Protein AF-A0A6V7HQA9-F1 (afdb_monomer)

Mean predicted aligned error: 3.94 Å

Foldseek 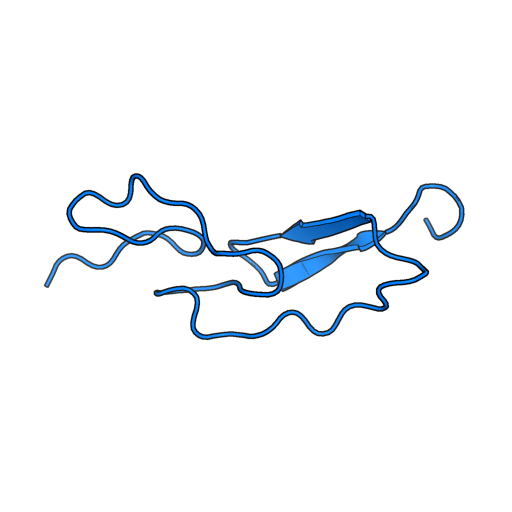3Di:
DDWAAKQADDPVRPDGADFQFIDTVSPHGQPDDPVQFPGADRHPSHGHGDPVND

Structure (mmCIF, N/CA/C/O backbone):
data_AF-A0A6V7HQA9-F1
#
_entry.id   AF-A0A6V7HQA9-F1
#
loop_
_atom_site.group_PDB
_atom_site.id
_atom_site.type_symbol
_atom_site.label_atom_id
_atom_site.label_alt_id
_atom_site.label_comp_id
_atom_site.label_asym_id
_atom_site.label_entity_id
_atom_site.label_seq_id
_atom_site.pdbx_PDB_ins_code
_atom_site.Cartn_x
_atom_site.Cartn_y
_atom_site.Cartn_z
_atom_site.occupancy
_atom_site.B_iso_or_equiv
_atom_site.auth_seq_id
_atom_site.auth_comp_id
_atom_site.auth_asym_id
_atom_site.auth_atom_id
_atom_site.pdbx_PDB_model_num
ATOM 1 N N . THR A 1 1 ? -15.407 -3.281 17.717 1.00 63.94 1 THR A N 1
ATOM 2 C CA . THR A 1 1 ? -14.220 -2.576 17.201 1.00 63.94 1 THR A CA 1
ATOM 3 C C . THR A 1 1 ? -14.505 -2.234 15.757 1.00 63.94 1 THR A C 1
ATOM 5 O O . THR A 1 1 ? -14.856 -3.134 15.008 1.00 63.94 1 THR A O 1
ATOM 8 N N . CYS A 1 2 ? -14.488 -0.955 15.379 1.00 74.81 2 CYS A N 1
ATOM 9 C CA . CYS A 1 2 ? -14.489 -0.610 13.957 1.00 74.81 2 CYS A CA 1
ATOM 10 C C . CYS A 1 2 ? -13.053 -0.739 13.462 1.00 74.81 2 CYS A C 1
ATOM 12 O O . CYS A 1 2 ? -12.157 -0.138 14.047 1.00 74.81 2 CYS A O 1
ATOM 14 N N . THR A 1 3 ? -12.847 -1.548 12.433 1.00 81.38 3 THR A N 1
ATOM 15 C CA . THR A 1 3 ? -11.591 -1.630 11.690 1.00 81.38 3 THR A CA 1
ATOM 16 C C . THR A 1 3 ? -11.777 -0.933 10.353 1.00 81.38 3 THR A C 1
ATOM 18 O O . THR A 1 3 ? -12.852 -0.995 9.751 1.00 81.38 3 THR A O 1
ATOM 21 N N . CYS A 1 4 ? -10.738 -0.241 9.899 1.00 91.06 4 CYS A N 1
ATOM 22 C CA . CYS A 1 4 ? -10.759 0.406 8.598 1.00 91.06 4 CYS A CA 1
ATOM 23 C C . CYS A 1 4 ? -10.802 -0.623 7.468 1.00 91.06 4 CYS A C 1
ATOM 25 O O . CYS A 1 4 ? -10.356 -1.766 7.621 1.00 91.06 4 CYS A O 1
ATOM 27 N N . ALA A 1 5 ? -11.342 -0.210 6.319 1.00 92.25 5 ALA A N 1
ATOM 28 C CA . ALA A 1 5 ? -11.222 -0.992 5.096 1.00 92.25 5 ALA A CA 1
ATOM 29 C C . ALA A 1 5 ? -9.738 -1.195 4.749 1.00 92.25 5 ALA A C 1
ATOM 31 O O . ALA A 1 5 ? -8.901 -0.346 5.062 1.00 92.25 5 ALA A O 1
ATOM 32 N N . ALA A 1 6 ? -9.413 -2.310 4.094 1.00 93.88 6 ALA A N 1
ATOM 33 C CA . ALA A 1 6 ? -8.052 -2.573 3.643 1.00 93.88 6 ALA A CA 1
ATOM 34 C C . ALA A 1 6 ? -7.523 -1.401 2.797 1.00 93.88 6 ALA A C 1
ATOM 36 O O . ALA A 1 6 ? -8.235 -0.863 1.946 1.00 93.88 6 ALA A O 1
ATOM 37 N N . GLY A 1 7 ? -6.283 -0.992 3.054 1.00 95.06 7 GLY A N 1
ATOM 38 C CA . GLY A 1 7 ? -5.683 0.178 2.421 1.00 95.06 7 GLY A CA 1
ATOM 39 C C . GLY A 1 7 ? -5.864 1.494 3.174 1.00 95.06 7 GLY A C 1
ATOM 40 O O . GLY A 1 7 ? -5.329 2.504 2.716 1.00 95.06 7 GLY A O 1
ATOM 41 N N . TYR A 1 8 ? -6.586 1.506 4.299 1.00 94.62 8 TYR A N 1
ATOM 42 C CA . TYR A 1 8 ? -6.844 2.714 5.080 1.00 94.62 8 TYR A CA 1
ATOM 43 C C . TYR A 1 8 ? -6.536 2.539 6.569 1.00 94.62 8 TYR A C 1
ATOM 45 O O . TYR A 1 8 ? -6.746 1.468 7.136 1.00 94.62 8 TYR A O 1
ATOM 53 N N . ILE A 1 9 ? -6.078 3.623 7.194 1.00 92.50 9 ILE A N 1
ATOM 54 C CA . ILE A 1 9 ? -5.737 3.758 8.614 1.00 92.50 9 ILE A CA 1
ATOM 55 C C . ILE A 1 9 ? -6.182 5.127 9.160 1.00 92.50 9 ILE A C 1
ATOM 57 O O . ILE A 1 9 ? -6.736 5.965 8.442 1.00 92.50 9 ILE A O 1
ATOM 61 N N . GLY A 1 10 ? -5.946 5.342 10.455 1.00 90.69 10 GLY A N 1
ATOM 62 C CA . 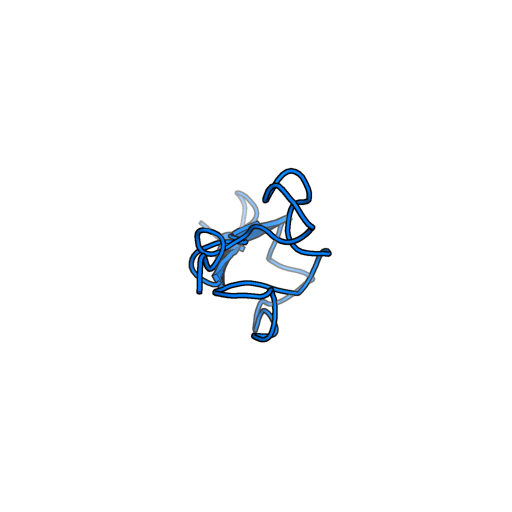GLY A 1 10 ? -6.307 6.559 11.180 1.00 90.69 10 GLY A CA 1
ATOM 63 C C . GLY A 1 10 ? -7.648 6.438 11.904 1.00 90.69 10 GLY A C 1
ATOM 64 O O . GLY A 1 10 ? -8.423 5.513 11.666 1.00 90.69 10 GLY A O 1
ATOM 65 N N . GLU A 1 11 ? -7.932 7.388 12.798 1.00 88.50 11 GLU A N 1
ATOM 66 C CA . GLU A 1 11 ? -9.119 7.351 13.671 1.00 88.50 11 GLU A CA 1
ATOM 67 C C . GLU A 1 11 ? -10.448 7.282 12.894 1.00 88.50 11 GLU A C 1
ATOM 69 O O . GLU A 1 11 ? -11.399 6.638 13.341 1.00 88.50 11 GLU A O 1
ATOM 74 N N . HIS A 1 12 ? -10.508 7.899 11.707 1.00 90.19 12 HIS A N 1
ATOM 75 C CA . HIS A 1 12 ? -11.678 7.851 10.825 1.00 90.19 12 HIS A CA 1
ATOM 76 C C . HIS A 1 12 ? -11.376 7.240 9.450 1.00 90.19 12 HIS A C 1
ATOM 78 O O . HIS A 1 12 ? -12.097 7.506 8.490 1.00 90.19 12 HIS A O 1
ATOM 84 N N . CYS A 1 13 ? -10.327 6.417 9.335 1.00 91.81 13 CYS A N 1
ATOM 85 C CA . CYS A 1 13 ? -9.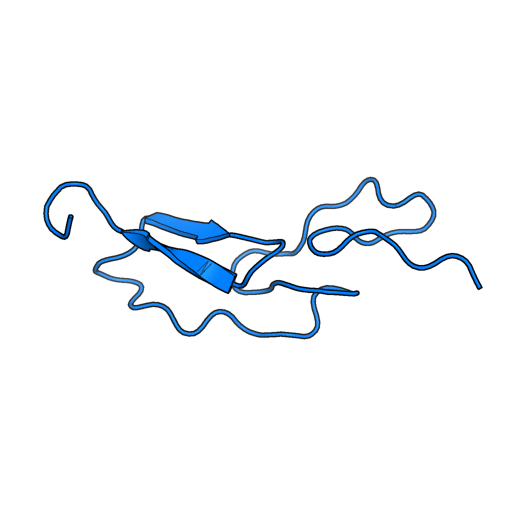955 5.747 8.081 1.00 91.81 13 CYS A CA 1
ATOM 86 C C . CYS A 1 13 ? -9.681 6.712 6.913 1.00 91.81 13 CYS A C 1
ATOM 88 O O . CYS A 1 13 ? -9.901 6.373 5.749 1.00 91.81 13 CYS A O 1
ATOM 90 N N . GLN A 1 14 ? -9.242 7.936 7.220 1.00 92.25 14 GLN A N 1
ATOM 91 C CA . GLN A 1 14 ? -8.966 8.966 6.216 1.00 92.25 14 GLN A CA 1
ATOM 92 C C . GLN A 1 14 ? -7.571 8.844 5.593 1.00 92.25 14 GLN A C 1
ATOM 94 O O . GLN A 1 14 ? -7.312 9.413 4.532 1.00 92.25 14 GLN A O 1
ATOM 99 N N . GLU A 1 15 ? -6.663 8.131 6.254 1.00 93.19 15 GLU A N 1
ATOM 100 C CA . GLU A 1 15 ? -5.283 7.985 5.812 1.00 93.19 15 GLU A CA 1
ATOM 101 C C . GLU A 1 15 ? -5.154 6.726 4.969 1.00 93.19 15 GLU A C 1
ATOM 103 O O . GLU A 1 15 ? -5.634 5.660 5.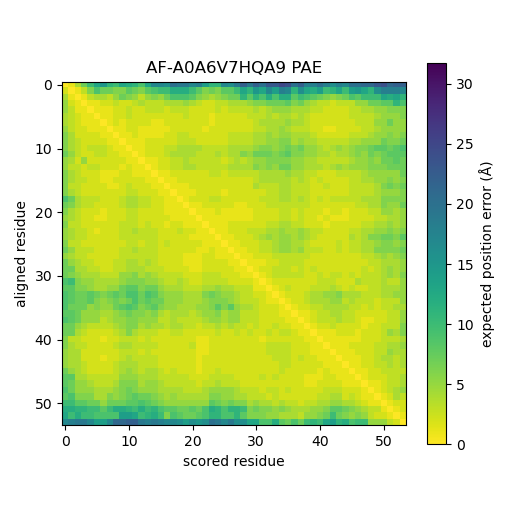342 1.00 93.19 15 GLU A O 1
ATOM 108 N N . ARG A 1 16 ? -4.511 6.848 3.809 1.00 92.69 16 ARG A N 1
ATOM 109 C CA . ARG A 1 16 ? -4.141 5.689 2.994 1.00 92.69 16 ARG A CA 1
ATOM 110 C C . ARG A 1 16 ? -2.923 5.002 3.588 1.00 92.69 16 ARG A C 1
ATOM 112 O O . ARG A 1 16 ? -2.130 5.646 4.277 1.00 92.69 16 ARG A O 1
ATOM 119 N N . CYS A 1 17 ? -2.739 3.730 3.252 1.00 93.88 17 CYS A N 1
ATOM 120 C CA . CYS A 1 17 ? -1.507 3.049 3.607 1.00 93.88 17 CYS A CA 1
ATOM 121 C C . CYS A 1 17 ? -0.271 3.798 3.098 1.00 93.88 17 CYS A C 1
ATOM 123 O O . CYS A 1 17 ? -0.279 4.319 1.976 1.00 93.88 17 CYS A O 1
ATOM 125 N N . PRO A 1 18 ? 0.802 3.847 3.907 1.00 92.50 18 PRO A N 1
ATOM 126 C CA . PRO A 1 18 ? 2.094 4.315 3.436 1.00 92.50 18 PRO A CA 1
ATOM 127 C C . PRO A 1 18 ? 2.546 3.509 2.215 1.00 92.50 18 PRO A C 1
ATOM 129 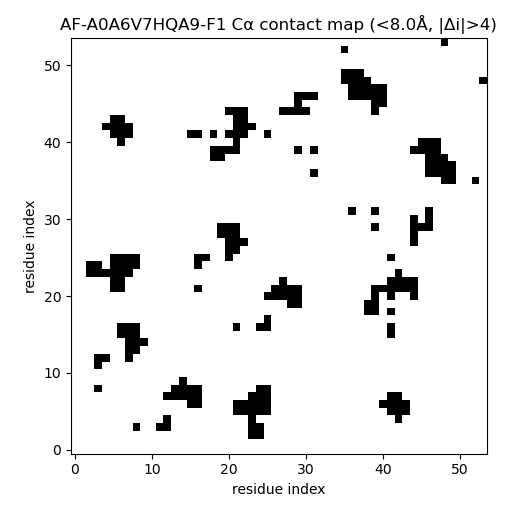O O . PRO A 1 18 ? 2.245 2.320 2.098 1.00 92.50 18 PRO A O 1
ATOM 132 N N . LYS A 1 19 ? 3.310 4.143 1.318 1.00 90.00 19 LYS A N 1
ATOM 133 C CA . LYS A 1 19 ? 3.894 3.444 0.165 1.00 90.00 19 LYS A CA 1
ATOM 134 C C . LYS A 1 19 ? 4.688 2.219 0.622 1.00 90.00 19 LYS A C 1
ATOM 136 O O . LYS A 1 19 ? 5.469 2.308 1.566 1.00 90.00 19 LYS A O 1
ATOM 141 N N . GLY A 1 20 ? 4.489 1.108 -0.082 1.00 91.38 20 GLY A N 1
ATOM 142 C CA . GLY A 1 20 ? 5.100 -0.180 0.244 1.00 91.38 20 GLY A CA 1
ATOM 143 C C . GLY A 1 20 ? 4.301 -1.020 1.242 1.00 91.38 20 GLY A C 1
ATOM 144 O O . GLY A 1 20 ? 4.724 -2.134 1.532 1.00 91.38 20 GLY A O 1
ATOM 145 N N . PHE A 1 21 ? 3.154 -0.536 1.735 1.00 94.31 21 PHE A N 1
ATOM 146 C CA . PHE A 1 21 ? 2.284 -1.280 2.643 1.00 94.31 21 PHE A CA 1
ATOM 147 C C . PHE A 1 21 ? 0.858 -1.413 2.109 1.00 94.31 21 PHE A C 1
ATOM 149 O O . PHE A 1 21 ? 0.342 -0.52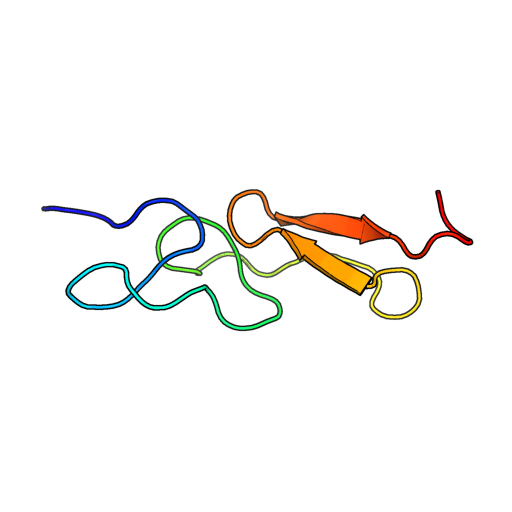0 1.437 1.00 94.31 21 PHE A O 1
ATOM 156 N N . PHE A 1 22 ? 0.202 -2.517 2.459 1.00 95.88 22 PHE A N 1
ATOM 157 C CA . PHE A 1 22 ? -1.164 -2.810 2.053 1.00 95.88 22 PHE A CA 1
ATOM 158 C C . PHE A 1 22 ? -1.947 -3.611 3.106 1.00 95.88 22 PHE A C 1
ATOM 160 O O . PHE A 1 22 ? -1.423 -4.039 4.141 1.00 95.88 22 PHE A O 1
ATOM 167 N N . GLY A 1 23 ? -3.233 -3.819 2.828 1.00 94.50 23 GLY A N 1
ATOM 168 C CA . GLY A 1 23 ? -4.122 -4.671 3.612 1.00 94.50 23 GLY A CA 1
ATOM 169 C C . GLY A 1 23 ? -4.766 -3.958 4.801 1.00 94.50 23 GLY A C 1
ATOM 170 O O . GLY A 1 23 ? -4.801 -2.728 4.875 1.00 94.50 23 GLY A O 1
ATOM 171 N N . HIS A 1 24 ? -5.328 -4.732 5.732 1.00 93.19 24 HIS A N 1
ATOM 172 C CA . HIS A 1 24 ? -5.887 -4.176 6.966 1.00 93.19 24 HIS A CA 1
ATOM 173 C C . HIS A 1 24 ? -4.781 -3.638 7.875 1.00 93.19 24 HIS A C 1
ATOM 175 O O . HIS A 1 24 ? -3.742 -4.280 8.064 1.00 93.19 24 HIS A O 1
ATOM 181 N N . ASP A 1 25 ? -5.016 -2.436 8.401 1.00 89.94 25 ASP A N 1
ATOM 182 C CA . ASP A 1 25 ? -4.081 -1.689 9.246 1.00 89.94 25 ASP A CA 1
ATOM 183 C C . ASP A 1 25 ? -2.698 -1.449 8.605 1.00 89.94 25 ASP A C 1
ATOM 185 O O . ASP A 1 25 ? -1.743 -1.113 9.300 1.00 89.94 25 ASP A O 1
ATOM 189 N N . CYS A 1 26 ? -2.577 -1.613 7.279 1.00 92.75 26 CYS A N 1
ATOM 190 C CA . CYS A 1 26 ? -1.329 -1.439 6.526 1.00 92.75 26 CYS A CA 1
ATOM 191 C C . CYS A 1 26 ? -0.162 -2.277 7.067 1.00 92.75 26 CYS A C 1
ATOM 193 O O . CYS A 1 26 ? 0.986 -1.838 7.084 1.00 92.75 26 CYS A O 1
ATOM 195 N N . THR A 1 27 ? -0.462 -3.483 7.547 1.00 93.69 27 THR A N 1
ATOM 196 C CA . THR A 1 27 ? 0.525 -4.366 8.185 1.00 93.69 27 THR A CA 1
ATOM 197 C C . THR A 1 27 ? 1.272 -5.258 7.196 1.00 93.69 27 THR A C 1
ATOM 199 O O . THR A 1 27 ? 2.293 -5.843 7.556 1.00 93.69 27 THR A O 1
ATOM 202 N N . GLN A 1 28 ? 0.788 -5.375 5.957 1.00 95.25 28 GLN A N 1
ATOM 203 C CA . GLN A 1 28 ? 1.403 -6.213 4.930 1.00 95.25 28 GLN A CA 1
ATOM 204 C C . GLN A 1 28 ? 2.339 -5.370 4.071 1.00 95.25 28 GLN A C 1
ATOM 206 O O . GLN A 1 28 ? 2.005 -4.239 3.734 1.00 95.25 28 GLN A O 1
ATOM 211 N N . VAL A 1 29 ? 3.504 -5.915 3.722 1.00 94.69 29 VAL A N 1
ATOM 212 C CA . VAL A 1 29 ? 4.505 -5.242 2.883 1.00 94.69 29 VAL A CA 1
ATOM 213 C C . VAL A 1 29 ? 4.331 -5.699 1.445 1.00 94.69 29 VAL A C 1
ATOM 215 O O . VAL A 1 29 ? 4.234 -6.897 1.190 1.00 94.69 29 VAL A O 1
ATOM 218 N N . CYS A 1 30 ? 4.291 -4.750 0.518 1.00 94.25 30 CYS A N 1
ATOM 219 C CA . CYS A 1 30 ? 4.231 -5.028 -0.908 1.00 94.25 30 CYS A CA 1
ATOM 220 C C . CYS A 1 30 ? 5.488 -5.767 -1.368 1.00 94.25 30 CYS A C 1
ATOM 222 O O . CYS A 1 30 ? 6.600 -5.289 -1.157 1.00 94.25 30 CYS A O 1
ATOM 224 N N . ASP A 1 31 ? 5.293 -6.905 -2.027 1.00 93.38 31 ASP A N 1
ATOM 225 C CA . ASP A 1 31 ? 6.361 -7.716 -2.616 1.00 93.38 31 ASP A CA 1
ATOM 226 C C . ASP A 1 31 ? 6.362 -7.513 -4.137 1.00 93.38 31 ASP A C 1
ATOM 228 O O . ASP A 1 31 ? 5.965 -8.379 -4.917 1.00 93.38 31 ASP A O 1
ATOM 232 N N . CYS A 1 32 ? 6.691 -6.286 -4.542 1.00 92.06 32 CYS A N 1
ATOM 233 C CA . CYS A 1 32 ? 6.728 -5.860 -5.936 1.00 92.06 32 CYS A CA 1
ATOM 234 C C . CYS A 1 32 ? 8.154 -5.505 -6.339 1.00 92.06 32 CYS A C 1
ATOM 236 O O . CYS A 1 32 ? 8.928 -4.986 -5.539 1.00 92.06 32 CYS A O 1
ATOM 238 N N . ASP A 1 33 ? 8.481 -5.729 -7.606 1.00 91.81 33 ASP A N 1
ATOM 239 C CA . ASP A 1 33 ? 9.749 -5.281 -8.167 1.00 91.81 33 ASP A CA 1
ATOM 240 C C . ASP A 1 33 ? 9.699 -3.761 -8.396 1.00 91.81 33 ASP A C 1
ATOM 242 O O . ASP A 1 33 ? 8.962 -3.286 -9.263 1.00 91.81 33 ASP A O 1
ATOM 246 N N . ASP A 1 34 ? 10.455 -2.995 -7.608 1.00 87.19 34 ASP A N 1
ATOM 247 C CA . ASP A 1 34 ? 10.482 -1.527 -7.673 1.00 87.19 34 ASP A CA 1
ATOM 248 C C . ASP A 1 34 ? 10.949 -0.983 -9.040 1.00 87.19 34 ASP A C 1
ATOM 250 O O . ASP A 1 34 ? 10.589 0.134 -9.425 1.00 87.19 34 ASP A O 1
ATOM 254 N N . GLU A 1 35 ? 11.732 -1.748 -9.811 1.00 90.19 35 GLU A N 1
ATOM 255 C CA . GLU A 1 35 ? 12.172 -1.333 -11.147 1.00 90.19 35 GLU A CA 1
ATOM 256 C C . GLU A 1 35 ? 11.063 -1.503 -12.187 1.00 90.19 35 GLU A C 1
ATOM 258 O O . GLU A 1 35 ? 10.974 -0.711 -13.130 1.00 90.19 35 GLU A O 1
ATOM 263 N N . ASN A 1 36 ? 10.170 -2.472 -11.988 1.00 91.38 36 ASN A N 1
ATOM 264 C CA . ASN A 1 36 ? 9.144 -2.852 -12.964 1.00 91.38 36 ASN A CA 1
ATOM 265 C C . ASN A 1 36 ? 7.738 -2.380 -12.573 1.00 91.38 36 ASN A C 1
ATOM 267 O O . ASN A 1 36 ? 6.802 -2.459 -13.373 1.00 91.38 36 ASN A O 1
ATOM 271 N N . THR A 1 37 ? 7.591 -1.839 -11.365 1.00 92.25 37 THR A N 1
ATOM 272 C CA . THR A 1 37 ? 6.309 -1.455 -10.772 1.00 92.25 37 THR A CA 1
ATOM 273 C C . THR A 1 37 ? 6.216 0.062 -10.586 1.00 92.25 37 THR A C 1
ATOM 275 O O . THR A 1 37 ? 7.184 0.736 -10.248 1.00 92.25 37 THR A O 1
ATOM 278 N N . VAL A 1 38 ? 5.039 0.631 -10.843 1.00 91.19 38 VAL A N 1
ATOM 279 C CA . VAL A 1 38 ? 4.714 2.041 -10.564 1.00 91.19 38 VAL A CA 1
ATOM 280 C C . VAL A 1 38 ? 4.340 2.222 -9.093 1.00 91.19 38 VAL A C 1
ATOM 282 O O . VAL A 1 38 ? 4.714 3.209 -8.457 1.00 91.19 38 VAL A O 1
ATOM 285 N N . ASP A 1 39 ? 3.544 1.287 -8.581 1.00 90.94 39 ASP A N 1
ATOM 286 C CA . ASP A 1 39 ? 2.887 1.334 -7.280 1.00 90.94 39 ASP A CA 1
ATOM 287 C C . ASP A 1 39 ? 2.343 -0.060 -6.918 1.00 90.94 39 ASP A C 1
ATOM 289 O O . ASP A 1 39 ? 2.132 -0.902 -7.789 1.00 90.94 39 ASP A O 1
ATOM 293 N N . CYS A 1 40 ? 2.089 -0.297 -5.638 1.00 93.75 40 CYS A N 1
ATOM 294 C CA . CYS A 1 40 ? 1.368 -1.463 -5.159 1.00 93.75 40 CYS A CA 1
ATOM 295 C C . CYS A 1 40 ? 0.011 -1.046 -4.578 1.00 93.75 40 CYS A C 1
ATOM 297 O O . CYS A 1 40 ? -0.061 -0.164 -3.720 1.00 93.75 40 CYS A O 1
ATOM 299 N N . ASP A 1 41 ? -1.054 -1.722 -5.008 1.00 94.38 41 ASP A N 1
ATOM 300 C CA . ASP A 1 41 ? -2.412 -1.462 -4.554 1.00 94.38 41 ASP A CA 1
ATOM 301 C C . ASP A 1 41 ? -2.524 -1.630 -3.033 1.00 94.38 41 ASP A C 1
ATOM 303 O O . ASP A 1 41 ? -2.375 -2.719 -2.483 1.00 94.38 41 ASP A O 1
ATOM 307 N N . GLN A 1 42 ? -2.844 -0.535 -2.351 1.00 94.25 42 GLN A N 1
ATOM 308 C CA . GLN A 1 42 ? -2.936 -0.468 -0.892 1.00 94.25 42 GLN A CA 1
ATOM 309 C C . GLN A 1 42 ? -3.958 -1.435 -0.269 1.00 94.25 42 GLN A C 1
ATOM 311 O O . GLN A 1 42 ? -3.853 -1.754 0.913 1.00 94.25 42 GLN A O 1
ATOM 316 N N . ALA A 1 43 ? -4.973 -1.895 -1.004 1.00 94.44 43 ALA A N 1
ATOM 317 C CA . ALA A 1 43 ? -5.992 -2.783 -0.450 1.00 94.44 43 ALA A CA 1
ATOM 318 C C . ALA A 1 43 ? -5.605 -4.259 -0.608 1.00 94.44 43 ALA A C 1
ATOM 320 O O . ALA A 1 43 ? -5.815 -5.058 0.304 1.00 94.44 43 ALA A O 1
ATOM 321 N N . THR A 1 44 ? -5.041 -4.611 -1.759 1.00 93.81 44 THR A N 1
ATOM 322 C CA . THR A 1 44 ? -4.835 -6.000 -2.192 1.00 93.81 44 THR A CA 1
ATOM 323 C C . THR A 1 44 ? -3.376 -6.429 -2.243 1.00 93.81 44 THR A C 1
ATOM 325 O O . THR A 1 44 ? -3.111 -7.627 -2.260 1.00 93.81 44 THR A O 1
ATOM 328 N N . GLY A 1 45 ? -2.440 -5.482 -2.285 1.00 93.75 45 GLY A N 1
ATOM 329 C CA . GLY A 1 45 ? -1.018 -5.752 -2.480 1.00 93.75 45 GLY A CA 1
ATOM 330 C C . GLY A 1 45 ? -0.636 -6.004 -3.937 1.00 93.75 45 GLY A C 1
ATOM 331 O O . GLY A 1 45 ? 0.477 -6.438 -4.219 1.00 93.75 45 GLY A O 1
ATOM 332 N N . ARG A 1 46 ? -1.556 -5.783 -4.885 1.00 93.69 46 ARG A N 1
ATOM 333 C CA . ARG A 1 46 ? -1.304 -6.042 -6.303 1.00 93.69 46 ARG A CA 1
ATOM 334 C C . ARG A 1 46 ? -0.339 -5.009 -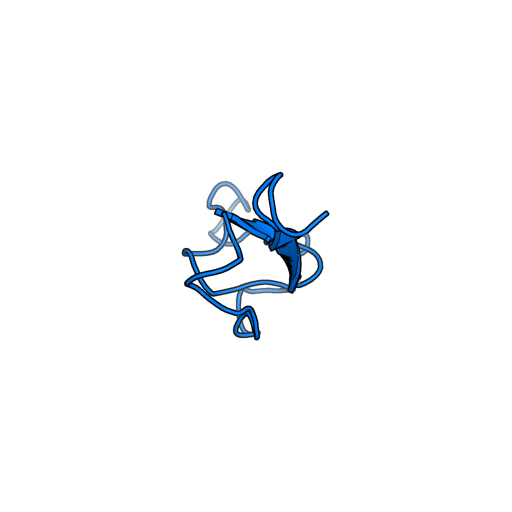6.881 1.00 93.69 46 ARG A C 1
ATOM 336 O O . ARG A 1 46 ? -0.604 -3.813 -6.834 1.00 93.69 46 ARG A O 1
ATOM 343 N N . CYS A 1 47 ? 0.721 -5.487 -7.521 1.00 93.50 47 CYS A N 1
ATOM 344 C CA . CYS A 1 47 ? 1.670 -4.643 -8.235 1.00 93.50 47 CYS A CA 1
ATOM 345 C C . CYS A 1 47 ? 1.028 -4.045 -9.494 1.00 93.50 47 CYS A C 1
ATOM 347 O O . CYS A 1 47 ? 0.537 -4.762 -10.370 1.00 93.50 47 CYS A O 1
ATOM 349 N N . ASN A 1 48 ? 1.046 -2.721 -9.581 1.00 92.00 48 ASN A N 1
ATOM 350 C CA . ASN A 1 48 ? 0.714 -1.969 -10.778 1.00 92.00 48 ASN A CA 1
ATOM 351 C C . ASN A 1 48 ? 1.991 -1.820 -11.609 1.00 92.00 48 ASN A C 1
ATOM 353 O O . ASN A 1 48 ? 2.781 -0.901 -11.388 1.00 92.00 48 ASN A O 1
ATOM 357 N N . CYS A 1 49 ? 2.221 -2.762 -12.525 1.00 91.81 49 CYS A N 1
ATOM 358 C CA . CYS A 1 49 ? 3.400 -2.772 -13.387 1.00 91.81 49 CYS A CA 1
ATOM 359 C C . CYS A 1 49 ? 3.447 -1.540 -14.299 1.00 91.81 49 CYS A C 1
ATOM 361 O O . CYS A 1 49 ? 2.414 -0.981 -14.681 1.00 91.81 49 CYS A O 1
ATOM 363 N N . LYS A 1 50 ? 4.656 -1.122 -14.672 1.00 92.44 50 LYS A N 1
ATOM 364 C CA . LYS A 1 50 ? 4.835 -0.104 -15.708 1.00 92.44 50 LYS A CA 1
AT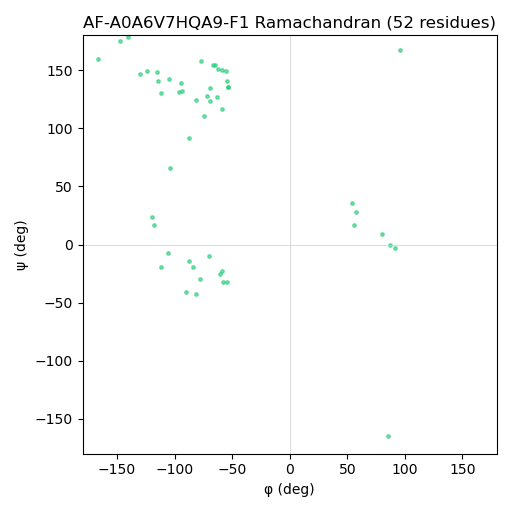OM 365 C C . LYS A 1 50 ? 4.339 -0.648 -17.059 1.00 92.44 50 LYS A C 1
ATOM 367 O O . LYS A 1 50 ? 4.351 -1.864 -17.257 1.00 92.44 50 LYS A O 1
ATOM 372 N N . PRO A 1 51 ? 3.917 0.218 -17.997 1.00 89.69 51 PRO A N 1
ATOM 373 C CA . PRO A 1 51 ? 3.367 -0.210 -19.285 1.00 89.69 51 PRO A CA 1
ATOM 374 C C . PRO A 1 51 ? 4.283 -1.149 -20.079 1.00 89.69 51 PRO A C 1
ATOM 376 O O . PRO A 1 51 ? 3.795 -2.011 -20.799 1.00 89.69 51 PRO A O 1
ATOM 379 N N . GLU A 1 52 ? 5.601 -0.996 -19.946 1.00 88.56 52 GLU A N 1
ATOM 380 C CA . GLU A 1 52 ? 6.606 -1.846 -20.591 1.00 88.56 52 GLU A CA 1
ATOM 381 C C . GLU A 1 52 ? 6.688 -3.284 -20.032 1.00 88.56 52 GLU A C 1
ATOM 383 O O . GLU A 1 52 ? 7.337 -4.130 -20.645 1.00 88.56 52 GLU A O 1
ATOM 388 N N . TRP A 1 53 ? 6.013 -3.570 -18.911 1.00 84.25 53 TRP A N 1
ATOM 389 C CA . TRP A 1 53 ? 5.964 -4.874 -18.233 1.00 84.25 53 TRP A CA 1
ATOM 39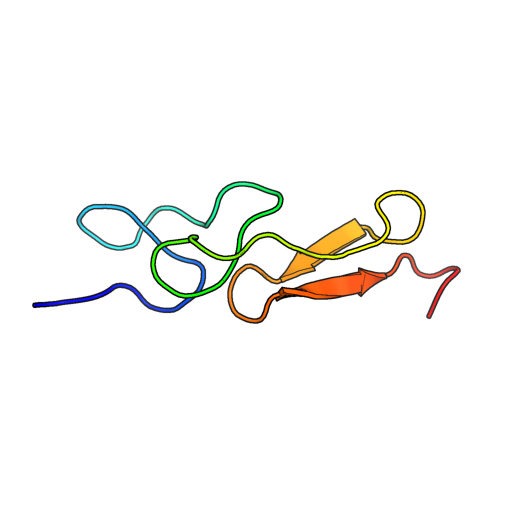0 C C . TRP A 1 53 ? 4.545 -5.477 -18.180 1.00 84.25 53 TRP A C 1
ATOM 392 O O . TRP A 1 53 ? 4.299 -6.376 -17.371 1.00 84.25 53 TRP A O 1
ATOM 402 N N . GLN A 1 54 ? 3.609 -4.979 -19.002 1.00 65.62 54 GLN A N 1
ATOM 403 C CA . GLN A 1 54 ? 2.200 -5.407 -19.030 1.00 65.62 54 GLN A CA 1
ATOM 404 C C . GLN A 1 54 ? 1.821 -6.190 -20.293 1.00 65.62 54 GLN A C 1
ATOM 406 O O . GLN A 1 54 ? 2.295 -5.828 -21.393 1.00 65.62 54 GLN A O 1
#

Organism: NCBI:txid1563983

Sequence (54 aa):
TCTCAAGYIGEHCQERCPKGFFGHDCTQVCDCDDENTVDCDQATGRCNCKPEWQ

pLDDT: mean 90.77, std 6.17, range [63.94, 95.88]

Secondary structure (DSSP, 8-state):
---PPTTEESTTS-EEPPTTEESGGG-EEP---TTTEEEE-TTT--EEE-GGG-

Nearest PDB structures (foldseek):
  8hn0-assembly1_A  TM=7.835E-01  e=1.904E-03  Homo sapiens
  8hn0-assembly1_B  TM=7.892E-01  e=2.330E-03  Homo sapiens
  8hna-assembly1_B  TM=7.751E-01  e=4.569E-03  Homo sapiens
  4k0v-assembly1_A  TM=6.829E-01  e=1.254E-02  Homo sapiens

InterPro domains:
  IPR000742 EGF-like domain [PS00022] (2-13)
  IPR000742 EGF-like domain [PS50026] (1-14)
  IPR002049 Laminin-type EGF domain [PF00053] (1-24)
  IPR002049 Laminin-type EGF domain [PF00053] (30-52)
  IPR052108 Multiple EGF-like domains/Integrin beta-like [PTHR24035] (1-54)

Solvent-accessible surface area (backbone atoms only — not comparable to full-atom values): 3143 Å² total; per-residue (Å²): 133,92,74,49,59,50,17,17,32,68,100,80,41,78,39,64,35,58,92,62,21,8,24,59,72,36,73,41,70,45,90,59,57,74,91,50,33,76,48,54,39,27,47,78,41,49,62,40,54,34,78,94,70,107

Radius of gyration: 12.13 Å; Cα contacts (8 Å, |Δi|>4): 117; chains: 1; bounding box: 27×17×38 Å